Protein AF-A0A815QFK6-F1 (afdb_monomer)

Mean predicted aligned error: 14.83 Å

InterPro domains:
  IPR037693 Coiled-coil domain-containing protein 15 [PTHR14817] (36-121)
  IPR060026 Coiled-coil domain-containing protein 15, C-terminal domain [PF28517] (42-122)

Organism: NCBI:txid433720

Structure (mmCIF, N/CA/C/O backbone):
data_AF-A0A815QFK6-F1
#
_entry.id   AF-A0A815QFK6-F1
#
loop_
_atom_site.group_PDB
_atom_site.id
_atom_site.type_symbol
_atom_site.label_atom_id
_atom_site.label_alt_id
_atom_site.label_comp_id
_atom_site.label_asym_id
_atom_site.label_entity_id
_atom_site.label_seq_id
_atom_site.pdbx_PDB_ins_code
_atom_site.Cartn_x
_atom_site.Cartn_y
_atom_site.Cartn_z
_atom_site.occupancy
_atom_site.B_iso_or_equiv
_atom_site.auth_seq_id
_atom_site.auth_comp_id
_atom_site.auth_asym_id
_atom_site.auth_atom_id
_atom_site.pdbx_PDB_model_num
ATOM 1 N N . MET A 1 1 ? 37.338 -54.570 29.991 1.00 40.75 1 MET A N 1
ATOM 2 C CA . MET A 1 1 ? 37.320 -55.540 28.876 1.00 40.75 1 MET A CA 1
ATOM 3 C C . MET A 1 1 ? 37.434 -54.748 27.587 1.00 40.75 1 MET A C 1
ATOM 5 O O . MET A 1 1 ? 36.530 -53.985 27.278 1.00 40.75 1 MET A O 1
ATOM 9 N N . ILE A 1 2 ? 38.597 -54.839 26.944 1.00 36.47 2 ILE A N 1
ATOM 10 C CA . ILE A 1 2 ? 38.950 -54.215 25.662 1.00 36.47 2 ILE A CA 1
ATOM 11 C C . ILE A 1 2 ? 38.966 -55.341 24.620 1.00 36.47 2 ILE A C 1
ATOM 13 O O . ILE A 1 2 ? 39.507 -56.402 24.917 1.00 36.47 2 ILE A O 1
ATOM 17 N N . SER A 1 3 ? 38.408 -55.093 23.434 1.00 38.31 3 SER A N 1
ATOM 18 C CA . SER A 1 3 ? 38.756 -55.731 22.148 1.00 38.31 3 SER A CA 1
ATOM 19 C C . SER A 1 3 ? 38.194 -54.788 21.057 1.00 38.31 3 SER A C 1
ATOM 21 O O . SER A 1 3 ? 36.995 -54.524 21.110 1.00 38.31 3 SER A O 1
ATOM 23 N N . LEU A 1 4 ? 38.935 -54.054 20.199 1.00 38.38 4 LEU A N 1
ATOM 24 C CA . LEU A 1 4 ? 40.010 -54.424 19.238 1.00 38.38 4 LEU A CA 1
ATOM 25 C C . LEU A 1 4 ? 39.523 -55.624 18.399 1.00 38.38 4 LEU A C 1
ATOM 27 O O . LEU A 1 4 ? 39.198 -56.644 18.988 1.00 38.38 4 LEU A O 1
ATOM 31 N N . ASP A 1 5 ? 39.256 -55.587 17.090 1.00 42.56 5 ASP A N 1
ATOM 32 C CA . ASP A 1 5 ? 39.889 -54.958 15.920 1.00 42.56 5 ASP A CA 1
ATOM 33 C C . ASP A 1 5 ? 38.819 -54.893 14.787 1.00 42.56 5 ASP A C 1
ATOM 35 O O . ASP A 1 5 ? 37.882 -55.682 14.782 1.00 42.56 5 ASP A O 1
ATOM 39 N N . HIS A 1 6 ? 38.802 -53.987 13.807 1.00 40.22 6 HIS A N 1
ATOM 40 C CA . HIS A 1 6 ? 39.883 -53.725 12.871 1.00 40.22 6 HIS A CA 1
ATOM 41 C C . HIS A 1 6 ? 39.831 -52.297 12.319 1.00 40.22 6 HIS A C 1
ATOM 43 O O . HIS A 1 6 ? 38.905 -51.868 11.632 1.00 40.22 6 HIS A O 1
ATOM 49 N N . ILE A 1 7 ? 40.929 -51.607 12.589 1.00 40.38 7 ILE A N 1
ATOM 50 C CA . ILE A 1 7 ? 41.499 -50.522 11.806 1.00 40.38 7 ILE A CA 1
ATOM 51 C C . ILE A 1 7 ? 41.676 -51.016 10.361 1.00 40.38 7 ILE A C 1
ATOM 53 O O . ILE A 1 7 ? 42.385 -51.998 10.132 1.00 40.38 7 ILE A O 1
ATOM 57 N N . PHE A 1 8 ? 41.100 -50.308 9.387 1.00 38.34 8 PHE A N 1
ATOM 58 C CA . PHE A 1 8 ? 41.762 -50.163 8.094 1.00 38.34 8 PHE A CA 1
ATOM 59 C C . PHE A 1 8 ? 42.233 -48.722 7.955 1.00 38.34 8 PHE A C 1
ATOM 61 O O . PHE A 1 8 ? 41.475 -47.778 7.737 1.00 38.34 8 PHE A O 1
ATOM 68 N N . LEU A 1 9 ? 43.535 -48.606 8.170 1.00 36.34 9 LEU A N 1
ATOM 69 C CA . LEU A 1 9 ? 44.387 -47.490 7.838 1.00 36.34 9 LEU A CA 1
ATOM 70 C C . LEU A 1 9 ? 44.220 -47.190 6.341 1.00 36.34 9 LEU A C 1
ATOM 72 O O . LEU A 1 9 ? 44.581 -48.016 5.509 1.00 36.34 9 LEU A O 1
ATOM 76 N N . PHE A 1 10 ? 43.768 -45.992 5.987 1.00 40.47 10 PHE A N 1
ATOM 77 C CA . PHE A 1 10 ? 44.386 -45.299 4.861 1.00 40.47 10 PHE A CA 1
ATOM 78 C C . PHE A 1 10 ? 44.479 -43.816 5.184 1.00 40.47 10 PHE A C 1
ATOM 80 O O . PHE A 1 10 ? 43.517 -43.053 5.140 1.00 40.47 10 PHE A O 1
ATOM 87 N N . ALA A 1 11 ? 45.684 -43.450 5.600 1.00 38.31 11 ALA A N 1
ATOM 88 C CA . ALA A 1 11 ? 46.095 -42.090 5.829 1.00 38.31 11 ALA A CA 1
ATOM 89 C C . ALA A 1 11 ? 46.158 -41.314 4.501 1.00 38.31 11 ALA A C 1
ATOM 91 O O . ALA A 1 11 ? 46.563 -41.841 3.466 1.00 38.31 11 ALA A O 1
ATOM 92 N N . SER A 1 12 ? 45.855 -40.021 4.610 1.00 47.81 12 SER A N 1
ATOM 93 C CA . SER A 1 12 ? 46.479 -38.935 3.849 1.00 47.81 12 SER A CA 1
ATOM 94 C C . SER A 1 12 ? 46.161 -38.820 2.357 1.00 47.81 12 SER A C 1
ATOM 96 O O . SER A 1 12 ? 46.895 -39.330 1.513 1.00 47.81 12 SER A O 1
ATOM 98 N N . ARG A 1 13 ? 45.196 -37.947 2.030 1.00 46.75 13 ARG A N 1
ATOM 99 C CA . ARG A 1 13 ? 45.414 -36.841 1.075 1.00 46.75 13 ARG A CA 1
ATOM 100 C C . ARG A 1 13 ? 44.253 -35.840 1.072 1.00 46.75 13 ARG A C 1
ATOM 102 O O . ARG A 1 13 ? 43.145 -36.168 0.679 1.00 46.75 13 ARG A O 1
ATOM 109 N N . GLY A 1 14 ? 44.572 -34.598 1.436 1.00 38.41 14 GLY A N 1
ATOM 110 C CA . GLY A 1 14 ? 43.897 -33.406 0.925 1.00 38.41 14 GLY A CA 1
ATOM 111 C C . GLY A 1 14 ? 42.680 -32.924 1.707 1.00 38.41 14 GLY A C 1
ATOM 112 O O . GLY A 1 14 ? 41.545 -33.257 1.390 1.00 38.41 14 GLY A O 1
ATOM 113 N N . ILE A 1 15 ? 42.914 -32.014 2.652 1.00 48.34 15 ILE A N 1
ATOM 114 C CA . ILE A 1 15 ? 41.910 -31.016 3.021 1.00 48.34 15 ILE A CA 1
ATOM 115 C C . ILE A 1 15 ? 41.665 -30.156 1.774 1.00 48.34 15 ILE A C 1
ATOM 117 O O . ILE A 1 15 ? 42.551 -29.410 1.367 1.00 48.34 15 ILE A O 1
ATOM 121 N N . SER A 1 16 ? 40.472 -30.217 1.188 1.00 40.09 16 SER A N 1
ATOM 122 C CA . SER A 1 16 ? 39.879 -29.027 0.580 1.00 40.09 16 SER A CA 1
ATOM 123 C C . SER A 1 16 ? 38.360 -29.106 0.637 1.00 40.09 16 SER A C 1
ATOM 125 O O . SER A 1 16 ? 37.709 -29.928 0.000 1.00 40.09 16 SER A O 1
ATOM 127 N N . SER A 1 17 ? 37.832 -28.237 1.490 1.00 40.94 17 SER A N 1
ATOM 128 C CA . SER A 1 17 ? 36.444 -27.813 1.601 1.00 40.94 17 SER A CA 1
ATOM 129 C C . SER A 1 17 ? 35.750 -27.695 0.241 1.00 40.94 17 SER A C 1
ATOM 131 O O . SER A 1 17 ? 36.279 -27.042 -0.653 1.00 40.94 17 SER A O 1
ATOM 133 N N . THR A 1 18 ? 34.534 -28.237 0.104 1.00 36.00 18 THR A N 1
ATOM 134 C CA . THR A 1 18 ? 33.343 -27.452 -0.291 1.00 36.00 18 THR A CA 1
ATOM 135 C C . THR A 1 18 ? 32.068 -28.311 -0.377 1.00 36.00 18 THR A C 1
ATOM 137 O O . THR A 1 18 ? 31.846 -29.098 -1.283 1.00 36.00 18 THR A O 1
ATOM 140 N N . LYS A 1 19 ? 31.233 -28.132 0.652 1.00 44.59 19 LYS A N 1
ATOM 141 C CA . LYS A 1 19 ? 29.760 -28.043 0.679 1.00 44.59 19 LYS A CA 1
ATOM 142 C C . LYS A 1 19 ? 28.936 -28.674 -0.466 1.00 44.59 19 LYS A C 1
ATOM 144 O O . LYS A 1 19 ? 28.782 -28.109 -1.537 1.00 44.59 19 LYS A O 1
ATOM 149 N N . THR A 1 20 ? 28.271 -29.774 -0.110 1.00 36.75 20 THR A N 1
ATOM 150 C CA . THR A 1 20 ? 26.810 -30.007 -0.157 1.00 36.75 20 THR A CA 1
ATOM 151 C C . THR A 1 20 ? 25.927 -29.246 -1.167 1.00 36.75 20 THR A C 1
ATOM 153 O O . THR A 1 20 ? 25.650 -28.064 -0.995 1.00 36.75 20 THR A O 1
ATOM 156 N N . THR A 1 21 ? 25.324 -30.069 -2.034 1.00 39.34 21 THR A N 1
ATOM 157 C CA . THR A 1 21 ? 23.884 -30.215 -2.346 1.00 39.34 21 THR A CA 1
ATOM 158 C C . THR A 1 21 ? 23.148 -29.254 -3.303 1.00 39.34 21 THR A C 1
ATOM 160 O O . THR A 1 21 ? 23.060 -28.049 -3.114 1.00 39.34 21 THR A O 1
ATOM 163 N N . LYS A 1 22 ? 22.423 -29.945 -4.205 1.00 39.03 22 LYS A N 1
ATOM 164 C CA . LYS A 1 22 ? 21.201 -29.619 -4.970 1.00 39.03 22 LYS A CA 1
ATOM 165 C C . LYS A 1 22 ? 21.389 -29.032 -6.376 1.00 39.03 22 LYS A C 1
ATOM 167 O O . LYS A 1 22 ? 21.722 -27.872 -6.558 1.00 39.03 22 LYS A O 1
ATOM 172 N N . PHE A 1 23 ? 21.081 -29.894 -7.350 1.00 43.69 23 PHE A N 1
ATOM 173 C CA . PHE A 1 23 ? 20.793 -29.602 -8.751 1.00 43.69 23 PHE A CA 1
ATOM 174 C C . PHE A 1 23 ? 19.929 -28.339 -8.894 1.00 43.69 23 PHE A C 1
ATOM 176 O O . PHE A 1 23 ? 18.749 -28.345 -8.544 1.00 43.69 23 PHE A O 1
ATOM 183 N N . VAL A 1 24 ? 20.519 -27.281 -9.441 1.00 47.59 24 VAL A N 1
ATOM 184 C CA . VAL A 1 24 ? 19.806 -26.216 -10.144 1.00 47.59 24 VAL A CA 1
ATOM 185 C C . VAL A 1 24 ? 20.294 -26.315 -11.579 1.00 47.59 24 VAL A C 1
ATOM 187 O O . VAL A 1 24 ? 21.493 -26.202 -11.826 1.00 47.59 24 VAL A O 1
ATOM 190 N N . ASP A 1 25 ? 19.380 -26.597 -12.503 1.00 47.50 25 ASP A N 1
ATOM 191 C CA . ASP A 1 25 ? 19.650 -26.529 -13.935 1.00 47.50 25 ASP A CA 1
ATOM 192 C C . ASP A 1 25 ? 19.871 -25.054 -14.291 1.00 47.50 25 ASP A C 1
ATOM 194 O O . ASP A 1 25 ? 18.941 -24.273 -14.500 1.00 47.50 25 ASP A O 1
ATOM 198 N N . GLN A 1 26 ? 21.126 -24.630 -14.174 1.00 50.06 26 GLN A N 1
ATOM 199 C CA . GLN A 1 26 ? 21.565 -23.274 -14.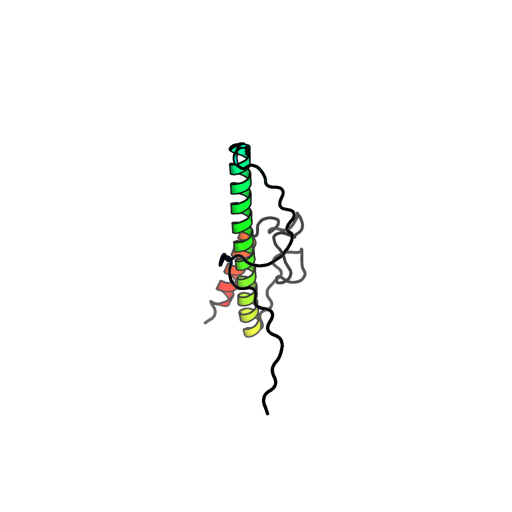426 1.00 50.06 26 GLN A CA 1
ATOM 200 C C . GLN A 1 26 ? 22.171 -23.276 -15.825 1.00 50.06 26 GLN A C 1
ATOM 202 O O . GLN A 1 26 ? 23.353 -23.569 -15.998 1.00 50.06 26 GLN A O 1
ATOM 207 N N . SER A 1 27 ? 21.369 -22.937 -16.834 1.00 50.50 27 SER A N 1
ATOM 208 C CA . SER A 1 27 ? 21.912 -22.514 -18.122 1.00 50.50 27 SER A CA 1
ATOM 209 C C . SER A 1 27 ? 22.884 -21.360 -17.852 1.00 50.50 27 SER A C 1
ATOM 211 O O . SER A 1 27 ? 22.466 -20.258 -17.478 1.00 50.50 27 SER A O 1
ATOM 213 N N . VAL A 1 28 ? 24.182 -21.632 -17.963 1.00 54.94 28 VAL A N 1
ATOM 214 C CA . VAL A 1 28 ? 25.248 -20.638 -17.854 1.00 54.94 28 VAL A CA 1
ATOM 215 C C . VAL A 1 28 ? 25.103 -19.714 -19.061 1.00 54.94 28 VAL A C 1
ATOM 217 O O . VAL A 1 28 ? 25.540 -20.036 -20.159 1.00 54.94 28 VAL A O 1
ATOM 220 N N . VAL A 1 29 ? 24.413 -18.589 -18.881 1.00 57.62 29 VAL A N 1
ATOM 221 C CA . VAL A 1 29 ? 24.399 -17.508 -19.870 1.00 57.62 29 VAL A CA 1
ATOM 222 C C . VAL A 1 29 ? 25.767 -16.841 -19.831 1.00 57.62 29 VAL A C 1
ATOM 224 O O . VAL A 1 29 ? 26.136 -16.239 -18.822 1.00 57.62 29 VAL A O 1
ATOM 227 N N . ASP A 1 30 ? 26.517 -16.987 -20.920 1.00 53.41 30 ASP A N 1
ATOM 228 C CA . ASP A 1 30 ? 27.798 -16.322 -21.135 1.00 53.41 30 ASP A CA 1
ATOM 229 C C . ASP A 1 30 ? 27.598 -14.801 -21.018 1.00 53.41 30 ASP A C 1
ATOM 231 O O . ASP A 1 30 ? 26.917 -14.164 -21.825 1.00 53.41 30 ASP A O 1
ATOM 235 N N . VAL A 1 31 ? 28.130 -14.209 -19.947 1.00 55.25 31 VAL A N 1
ATOM 236 C CA . VAL A 1 31 ? 27.921 -12.790 -19.600 1.00 55.25 31 VAL A CA 1
ATOM 237 C C . VAL A 1 31 ? 28.538 -11.860 -20.658 1.00 55.25 31 VAL A C 1
ATOM 239 O O . VAL A 1 31 ? 28.183 -10.683 -20.722 1.00 55.25 31 VAL A O 1
ATOM 242 N N . ASN A 1 32 ? 29.397 -12.389 -21.536 1.00 58.16 32 ASN A N 1
ATOM 243 C CA . ASN A 1 32 ? 30.091 -11.629 -22.573 1.00 58.16 32 ASN A CA 1
ATOM 244 C C . ASN A 1 32 ? 29.259 -11.373 -23.844 1.00 58.16 32 ASN A C 1
ATOM 246 O O . ASN A 1 32 ? 29.697 -10.596 -24.690 1.00 58.16 32 ASN A O 1
ATOM 250 N N . SER A 1 33 ? 28.069 -11.972 -23.993 1.00 60.88 33 SER A N 1
ATOM 251 C CA . SER A 1 33 ? 27.214 -11.796 -25.183 1.00 60.88 33 SER A CA 1
ATOM 252 C C . SER A 1 33 ? 25.922 -11.009 -24.926 1.00 60.88 33 SER A C 1
ATOM 254 O O . SER A 1 33 ? 25.078 -10.898 -25.816 1.00 60.88 33 SER A O 1
ATOM 256 N N . VAL A 1 34 ? 25.711 -10.487 -23.712 1.00 62.53 34 VAL A N 1
ATOM 257 C CA . VAL A 1 34 ? 24.480 -9.759 -23.376 1.00 62.53 34 VAL A CA 1
ATOM 258 C C . VAL A 1 34 ? 24.569 -8.333 -23.910 1.00 62.53 34 VAL A C 1
ATOM 260 O O . VAL A 1 34 ? 25.293 -7.500 -23.369 1.00 62.53 34 VAL A O 1
ATOM 263 N N . ASP A 1 35 ? 23.783 -8.045 -24.949 1.00 77.06 35 ASP A N 1
ATOM 264 C CA . ASP A 1 35 ? 23.613 -6.700 -25.498 1.00 77.06 35 ASP A CA 1
ATOM 265 C C . ASP A 1 35 ? 23.418 -5.664 -24.368 1.00 77.06 35 ASP A C 1
ATOM 267 O O . ASP A 1 35 ? 22.536 -5.839 -23.514 1.00 77.06 35 ASP A O 1
ATOM 271 N N . PRO A 1 36 ? 24.154 -4.538 -24.349 1.00 80.56 36 PRO A N 1
ATOM 272 C CA . PRO A 1 36 ? 24.072 -3.552 -23.265 1.00 80.56 36 PRO A CA 1
ATOM 273 C C . PRO A 1 36 ? 22.649 -2.995 -23.070 1.00 80.56 36 PRO A C 1
ATOM 275 O O . PRO A 1 36 ? 22.255 -2.626 -21.960 1.00 80.56 36 PRO A O 1
ATOM 278 N N . LYS A 1 37 ? 21.831 -3.002 -24.132 1.00 82.00 37 LYS A N 1
ATOM 279 C CA . LYS A 1 37 ? 20.403 -2.652 -24.083 1.00 82.00 37 LYS A CA 1
ATOM 280 C C . LYS A 1 37 ? 19.571 -3.672 -23.290 1.00 82.00 37 LYS A C 1
ATOM 282 O O . LYS A 1 37 ? 18.697 -3.265 -22.523 1.00 82.00 37 LYS A O 1
ATOM 287 N N . GLN A 1 38 ? 19.859 -4.968 -23.428 1.00 84.44 38 GLN A N 1
ATOM 288 C CA . GLN A 1 38 ? 19.186 -6.046 -22.693 1.00 84.44 38 GLN A CA 1
ATOM 289 C C . GLN A 1 38 ? 19.517 -5.974 -21.199 1.00 84.44 38 GLN A C 1
ATOM 291 O O . GLN A 1 38 ? 18.615 -6.005 -20.359 1.00 84.44 38 GLN A O 1
ATOM 296 N N . LEU A 1 39 ? 20.790 -5.753 -20.851 1.00 85.06 39 LEU A N 1
ATOM 297 C CA . LEU A 1 39 ? 21.206 -5.595 -19.455 1.00 85.06 39 LEU A CA 1
ATOM 298 C C . LEU A 1 39 ? 20.535 -4.382 -18.786 1.00 85.06 39 LEU A C 1
ATOM 300 O O . LEU A 1 39 ? 20.053 -4.474 -17.652 1.00 85.06 39 LEU A O 1
ATOM 304 N N . ALA A 1 40 ? 20.442 -3.253 -19.498 1.00 88.88 40 ALA A N 1
ATOM 305 C CA . ALA A 1 40 ? 19.735 -2.069 -19.015 1.00 88.88 40 ALA A CA 1
ATOM 306 C C . ALA A 1 40 ? 18.234 -2.332 -18.797 1.00 88.88 40 ALA A C 1
ATOM 308 O O . ALA A 1 40 ? 17.665 -1.855 -17.810 1.00 88.88 40 ALA A O 1
ATOM 309 N N . HIS A 1 41 ? 17.592 -3.106 -19.679 1.00 89.81 41 HIS A N 1
ATOM 310 C CA . HIS A 1 41 ? 16.188 -3.491 -19.534 1.00 89.81 41 HIS A CA 1
ATOM 311 C C . HIS A 1 41 ? 15.965 -4.385 -18.307 1.00 89.81 41 HIS A C 1
ATOM 313 O O . HIS A 1 41 ? 15.126 -4.065 -17.462 1.00 89.81 41 HIS A O 1
ATOM 319 N N . ILE A 1 42 ? 16.780 -5.432 -18.142 1.00 89.69 42 ILE A N 1
ATOM 320 C CA . ILE A 1 42 ? 16.725 -6.340 -16.983 1.00 89.69 42 ILE A CA 1
ATOM 321 C C . ILE A 1 42 ? 16.934 -5.560 -15.678 1.00 89.69 42 ILE A C 1
ATOM 323 O O . ILE A 1 42 ? 16.199 -5.752 -14.706 1.00 89.69 42 ILE A O 1
ATOM 327 N N . ARG A 1 43 ? 17.897 -4.630 -15.643 1.00 91.56 43 ARG A N 1
ATOM 328 C CA . ARG A 1 43 ? 18.141 -3.790 -14.460 1.00 91.56 43 ARG A CA 1
ATOM 329 C C . ARG A 1 43 ? 16.936 -2.909 -14.126 1.00 91.56 43 ARG A C 1
ATOM 331 O O . ARG A 1 43 ? 16.554 -2.831 -12.959 1.00 91.56 43 ARG A O 1
ATOM 338 N N . LYS A 1 44 ? 16.314 -2.278 -15.129 1.00 92.75 44 LYS A N 1
ATOM 339 C CA . LYS A 1 44 ? 15.094 -1.471 -14.941 1.00 92.75 44 LYS A CA 1
ATOM 340 C C . LYS A 1 44 ? 13.940 -2.312 -14.393 1.00 92.75 44 LYS A C 1
ATOM 342 O O . LYS A 1 44 ? 13.298 -1.887 -13.434 1.00 92.75 44 LYS A O 1
ATOM 347 N N . GLN A 1 45 ? 13.722 -3.508 -14.942 1.00 91.94 45 GLN A N 1
ATOM 348 C CA . GLN A 1 45 ? 12.698 -4.435 -14.454 1.00 91.94 45 GLN A CA 1
ATOM 349 C C . GLN A 1 45 ? 12.943 -4.836 -12.994 1.00 91.94 45 GLN A C 1
ATOM 351 O O . GLN A 1 45 ? 12.025 -4.759 -12.182 1.00 91.94 45 GLN A O 1
ATOM 356 N N . ARG A 1 46 ? 14.185 -5.182 -12.624 1.00 92.62 46 ARG A N 1
ATOM 357 C CA . ARG A 1 46 ? 14.530 -5.539 -11.235 1.00 92.62 46 ARG A CA 1
ATOM 358 C C . ARG A 1 46 ? 14.262 -4.402 -10.249 1.00 92.62 46 ARG A C 1
ATOM 360 O O . ARG A 1 46 ? 13.710 -4.652 -9.182 1.00 92.62 46 ARG A O 1
ATOM 367 N N . ILE A 1 47 ? 14.615 -3.165 -10.606 1.00 93.50 47 ILE A N 1
ATOM 368 C CA . ILE A 1 47 ? 14.352 -1.987 -9.763 1.00 93.50 47 ILE A CA 1
ATOM 369 C C . ILE A 1 47 ? 12.844 -1.765 -9.602 1.00 93.50 47 ILE A C 1
ATOM 371 O O . ILE A 1 47 ? 12.375 -1.502 -8.496 1.00 93.50 47 ILE A O 1
ATOM 375 N N . HIS A 1 48 ? 12.078 -1.872 -10.690 1.00 89.62 48 HIS A N 1
ATOM 376 C CA . HIS A 1 48 ? 10.625 -1.720 -10.640 1.00 89.62 48 HIS A CA 1
ATOM 377 C C . HIS A 1 48 ? 9.977 -2.790 -9.752 1.00 89.62 48 HIS A C 1
ATOM 379 O O . HIS A 1 48 ? 9.170 -2.474 -8.880 1.00 89.62 48 HIS A O 1
ATOM 385 N N . GLU A 1 49 ? 10.403 -4.040 -9.912 1.00 90.12 49 GLU A N 1
ATOM 386 C CA . GLU A 1 49 ? 9.934 -5.171 -9.118 1.00 90.12 49 GLU A CA 1
ATOM 387 C C . GLU A 1 49 ? 10.274 -5.017 -7.629 1.00 90.12 49 GLU A C 1
ATOM 389 O O . GLU A 1 49 ? 9.468 -5.338 -6.754 1.00 90.12 49 GLU A O 1
ATOM 394 N N . GLN A 1 50 ? 11.467 -4.506 -7.315 1.00 91.81 50 GLN A N 1
ATOM 395 C CA . GLN A 1 50 ? 11.853 -4.222 -5.938 1.00 91.81 50 GLN A CA 1
ATOM 396 C C . GLN A 1 50 ? 10.948 -3.151 -5.316 1.00 91.81 50 GLN A C 1
ATOM 398 O O . GLN A 1 50 ? 10.394 -3.381 -4.240 1.00 91.81 50 GLN A O 1
ATOM 403 N N . LYS A 1 51 ? 10.737 -2.028 -6.015 1.00 90.81 51 LYS A N 1
ATOM 404 C CA . LYS A 1 51 ? 9.841 -0.953 -5.556 1.00 90.81 51 LYS A CA 1
ATOM 405 C C . LYS A 1 51 ? 8.418 -1.458 -5.339 1.00 90.81 51 LYS A C 1
ATOM 407 O O . LYS A 1 51 ? 7.793 -1.123 -4.338 1.00 90.81 51 LYS A O 1
ATOM 412 N N . ARG A 1 52 ? 7.916 -2.305 -6.242 1.00 88.75 52 ARG A N 1
ATOM 413 C CA . ARG A 1 52 ? 6.592 -2.925 -6.111 1.00 88.75 52 ARG A CA 1
ATOM 414 C C . ARG A 1 52 ? 6.478 -3.739 -4.820 1.00 88.75 52 ARG A C 1
ATOM 416 O O . ARG A 1 52 ? 5.568 -3.508 -4.030 1.00 88.75 52 ARG A O 1
AT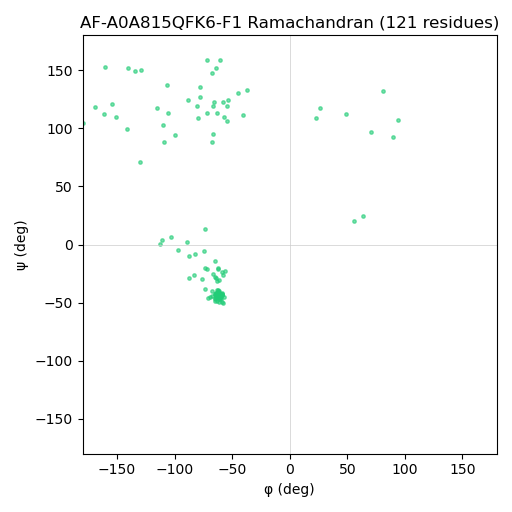OM 423 N N . ARG A 1 53 ? 7.458 -4.606 -4.552 1.00 90.75 53 ARG A N 1
ATOM 424 C CA . ARG A 1 53 ? 7.513 -5.412 -3.319 1.00 90.75 53 ARG A CA 1
ATOM 425 C C . ARG A 1 53 ? 7.654 -4.577 -2.048 1.00 90.75 53 ARG A C 1
ATOM 427 O O . ARG A 1 53 ? 7.217 -4.996 -0.978 1.00 90.75 53 ARG A O 1
ATOM 434 N N . GLU A 1 54 ? 8.325 -3.434 -2.117 1.00 93.31 54 GLU A N 1
ATOM 435 C CA . GLU A 1 54 ? 8.419 -2.494 -0.994 1.00 93.31 54 GLU A CA 1
ATOM 436 C C . GLU A 1 54 ? 7.065 -1.831 -0.715 1.00 93.31 54 GLU A C 1
ATOM 438 O O . GLU A 1 54 ? 6.625 -1.816 0.435 1.00 93.31 54 GLU A O 1
ATOM 443 N N . ILE A 1 55 ? 6.359 -1.382 -1.756 1.00 91.31 55 ILE A N 1
ATOM 444 C CA . ILE A 1 55 ? 5.022 -0.788 -1.624 1.00 91.31 55 ILE A CA 1
ATOM 445 C C . ILE A 1 55 ? 4.011 -1.812 -1.089 1.00 91.31 55 ILE A C 1
ATOM 447 O O . ILE A 1 55 ? 3.235 -1.488 -0.194 1.00 91.31 55 ILE A O 1
ATOM 451 N N . GLU A 1 56 ? 4.040 -3.059 -1.560 1.00 90.25 56 GLU A N 1
ATOM 452 C CA . GLU A 1 56 ? 3.177 -4.130 -1.036 1.00 90.25 56 GLU A CA 1
ATOM 453 C C . GLU A 1 56 ? 3.410 -4.382 0.460 1.00 90.25 56 GLU A C 1
ATOM 455 O O . GLU A 1 56 ? 2.455 -4.498 1.237 1.00 90.25 56 GLU A O 1
ATOM 460 N N . ARG A 1 57 ? 4.682 -4.426 0.887 1.00 92.69 57 ARG A N 1
ATOM 461 C CA . ARG A 1 57 ? 5.045 -4.548 2.308 1.00 92.69 57 ARG A CA 1
ATOM 462 C C . ARG A 1 57 ? 4.529 -3.359 3.117 1.00 92.69 57 ARG A C 1
ATOM 464 O O . ARG A 1 57 ? 3.985 -3.561 4.203 1.00 92.69 57 ARG A O 1
ATOM 471 N N . TYR A 1 58 ? 4.644 -2.150 2.575 1.00 93.44 58 TYR A N 1
ATOM 472 C CA . TYR A 1 58 ? 4.148 -0.933 3.212 1.00 93.44 58 TYR A CA 1
ATOM 473 C C . TYR A 1 58 ? 2.617 -0.920 3.355 1.00 93.44 58 TYR A C 1
ATOM 475 O O . TYR A 1 58 ? 2.106 -0.687 4.449 1.00 93.44 58 TYR A O 1
ATOM 483 N N . ILE A 1 59 ? 1.874 -1.259 2.296 1.00 91.50 59 ILE A N 1
ATOM 484 C CA . ILE A 1 59 ? 0.405 -1.366 2.327 1.00 91.50 59 ILE A CA 1
ATOM 485 C C . ILE A 1 59 ? -0.043 -2.396 3.363 1.00 91.50 59 ILE A C 1
ATOM 487 O O . ILE A 1 59 ? -0.987 -2.150 4.113 1.00 91.50 59 ILE A O 1
ATOM 491 N N . ARG A 1 60 ? 0.635 -3.548 3.431 1.00 92.00 60 ARG A N 1
ATOM 492 C CA . ARG A 1 60 ? 0.320 -4.584 4.420 1.00 92.00 60 ARG A CA 1
ATOM 493 C C . ARG A 1 60 ? 0.500 -4.068 5.846 1.00 92.00 60 ARG A C 1
ATOM 495 O O . ARG A 1 60 ? -0.390 -4.271 6.664 1.00 92.00 60 ARG A O 1
ATOM 502 N N . ALA A 1 61 ? 1.603 -3.371 6.121 1.00 93.81 61 ALA A N 1
ATOM 503 C CA . ALA A 1 61 ? 1.834 -2.753 7.424 1.00 93.81 61 ALA A CA 1
ATOM 504 C C . ALA A 1 61 ? 0.739 -1.727 7.763 1.00 93.81 61 ALA A C 1
ATOM 506 O O . ALA A 1 61 ? 0.145 -1.811 8.836 1.00 93.81 61 ALA A O 1
ATOM 507 N N . LEU A 1 62 ? 0.398 -0.835 6.822 1.00 92.06 62 LEU A N 1
ATOM 508 C CA . LEU A 1 62 ? -0.682 0.143 6.996 1.00 92.06 62 LEU A CA 1
ATOM 509 C C . LEU A 1 62 ? -2.023 -0.523 7.311 1.00 92.06 62 LEU A C 1
ATOM 511 O O . LEU A 1 62 ? -2.709 -0.092 8.235 1.00 92.06 62 LEU A O 1
ATOM 515 N N . LYS A 1 63 ? -2.391 -1.585 6.585 1.00 90.81 63 LYS A N 1
ATOM 516 C CA . LYS A 1 63 ? -3.625 -2.340 6.845 1.00 90.81 63 LYS A CA 1
ATOM 517 C C . LYS A 1 63 ? -3.634 -2.938 8.250 1.00 90.81 63 LYS A C 1
ATOM 519 O O . LYS A 1 63 ? -4.639 -2.809 8.941 1.00 90.81 63 LYS A O 1
ATOM 524 N N . THR A 1 64 ? -2.540 -3.558 8.691 1.00 91.88 64 THR A N 1
ATOM 525 C CA . THR A 1 64 ? -2.451 -4.127 10.045 1.00 91.88 64 THR A CA 1
ATOM 526 C C . THR A 1 64 ? -2.614 -3.043 11.107 1.00 91.88 64 THR A C 1
ATOM 528 O O . THR A 1 64 ? -3.467 -3.169 11.984 1.00 91.88 64 THR A O 1
ATOM 531 N N . THR A 1 65 ? -1.875 -1.935 10.988 1.00 92.00 65 THR A N 1
ATOM 532 C CA . THR 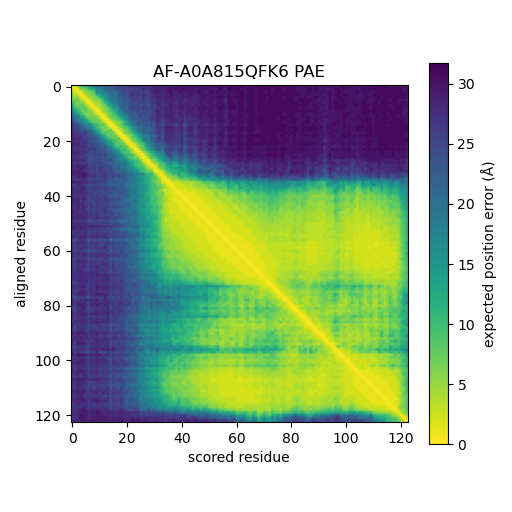A 1 65 ? -1.966 -0.826 11.946 1.00 92.00 65 THR A CA 1
ATOM 533 C C . THR A 1 65 ? -3.357 -0.194 11.954 1.00 92.00 65 THR A C 1
ATOM 535 O O . THR A 1 65 ? -3.909 0.062 13.024 1.00 92.00 65 THR A O 1
ATOM 538 N N . LEU A 1 66 ? -3.953 0.036 10.781 1.00 90.44 66 LEU A N 1
ATOM 539 C CA . LEU A 1 66 ? -5.302 0.586 10.674 1.00 90.44 66 LEU A CA 1
ATOM 540 C C . LEU A 1 66 ? -6.324 -0.357 11.314 1.00 90.44 66 LEU A C 1
ATOM 542 O O . LEU A 1 66 ? -7.149 0.096 12.100 1.00 90.44 66 LEU A O 1
ATOM 546 N N . ARG A 1 67 ? -6.227 -1.667 11.056 1.00 89.06 67 ARG A N 1
ATOM 547 C CA . ARG A 1 67 ? -7.106 -2.677 11.658 1.00 89.06 67 ARG A CA 1
ATOM 548 C C . ARG A 1 67 ? -7.034 -2.640 13.178 1.00 89.06 67 ARG A C 1
ATOM 550 O O . ARG A 1 67 ? -8.067 -2.536 13.824 1.00 89.06 67 ARG A O 1
ATOM 557 N N . GLU A 1 68 ? -5.837 -2.668 13.752 1.00 89.81 68 GLU A N 1
ATOM 558 C CA . GLU A 1 68 ? -5.660 -2.622 15.208 1.00 89.81 68 GLU A CA 1
ATOM 559 C C . GLU A 1 68 ? -6.274 -1.364 15.830 1.00 89.81 68 GLU A C 1
ATOM 561 O O . GLU A 1 68 ? -6.918 -1.430 16.879 1.00 89.81 68 GLU A O 1
ATOM 566 N N . ARG A 1 69 ? -6.090 -0.206 15.188 1.00 88.19 69 ARG A N 1
ATOM 567 C CA . ARG A 1 69 ? -6.610 1.077 15.679 1.00 88.19 69 ARG A CA 1
ATOM 568 C C . ARG A 1 69 ? -8.127 1.158 15.556 1.00 88.19 69 ARG A C 1
ATOM 570 O O . ARG A 1 69 ? -8.788 1.550 16.515 1.00 88.19 69 ARG A O 1
ATOM 577 N N . CYS A 1 70 ? -8.671 0.763 14.412 1.00 86.25 70 CYS A N 1
ATOM 578 C CA . CYS A 1 70 ? -10.107 0.757 14.169 1.00 86.25 70 CYS A CA 1
ATOM 579 C C . CYS A 1 70 ? -10.823 -0.241 15.083 1.00 86.25 70 CYS A C 1
ATOM 581 O O . CYS A 1 70 ? -11.821 0.133 15.694 1.00 86.25 70 CYS A O 1
ATOM 583 N N . SER A 1 71 ? -10.269 -1.443 15.284 1.00 86.25 71 SER A N 1
ATOM 584 C CA . SER A 1 71 ? -10.819 -2.433 16.218 1.00 86.25 71 SER A CA 1
ATOM 585 C C . SER A 1 71 ? -10.844 -1.925 17.659 1.00 86.25 71 SER A C 1
ATOM 587 O O . SER A 1 71 ? -11.858 -2.078 18.332 1.00 86.25 71 SER A O 1
ATOM 589 N N . LYS A 1 72 ? -9.777 -1.261 18.133 1.00 86.44 72 LYS A N 1
ATOM 590 C CA . LYS A 1 72 ? -9.744 -0.665 19.486 1.00 86.44 72 LYS A CA 1
ATOM 591 C C . LYS A 1 72 ? -10.812 0.409 19.698 1.00 86.44 72 LYS A C 1
ATOM 593 O O . LYS A 1 72 ? -11.260 0.602 20.820 1.00 86.44 72 LYS A O 1
ATOM 598 N N . ARG A 1 73 ? -11.194 1.118 18.634 1.00 83.94 73 ARG A N 1
ATOM 599 C CA . ARG A 1 73 ? -12.189 2.200 18.672 1.00 83.94 73 ARG A CA 1
ATOM 600 C C . ARG A 1 73 ? -13.596 1.752 18.260 1.00 83.94 73 ARG A C 1
ATOM 602 O O . ARG A 1 73 ? -14.506 2.570 18.297 1.00 83.94 73 ARG A O 1
ATOM 609 N N . GLY A 1 74 ? -13.769 0.501 17.827 1.00 82.00 74 GLY A N 1
ATOM 610 C CA . GLY A 1 74 ? -15.029 0.008 17.264 1.00 82.00 74 GLY A CA 1
ATOM 611 C C . GLY A 1 74 ? -15.449 0.706 15.962 1.00 82.00 74 GLY A C 1
ATOM 612 O O . GLY A 1 74 ? -16.635 0.760 15.655 1.00 82.00 74 GLY A O 1
ATOM 613 N N . ILE A 1 75 ? -14.503 1.274 15.204 1.00 83.31 75 ILE A N 1
ATOM 614 C CA . ILE A 1 75 ? -14.799 2.001 13.961 1.00 83.31 75 ILE A CA 1
ATOM 615 C C . ILE A 1 75 ? -14.798 1.024 12.788 1.00 83.31 75 ILE A C 1
ATOM 617 O O . ILE A 1 75 ? -13.790 0.373 12.512 1.00 83.31 75 ILE A O 1
ATOM 621 N N . ASN A 1 76 ? -15.904 0.985 12.048 1.00 79.94 76 ASN A N 1
ATOM 622 C CA . ASN A 1 76 ? -15.967 0.284 10.772 1.00 79.94 76 ASN A CA 1
ATOM 623 C C . ASN A 1 76 ? -15.362 1.156 9.670 1.00 79.94 76 ASN A C 1
ATOM 625 O O . ASN A 1 76 ? -15.830 2.262 9.403 1.00 79.94 76 ASN A O 1
ATOM 629 N N . VAL A 1 77 ? -14.301 0.656 9.037 1.00 79.12 77 VAL A N 1
ATOM 630 C CA . VAL A 1 77 ? -13.625 1.355 7.940 1.00 79.12 77 VAL A CA 1
ATOM 631 C C . VAL A 1 77 ? -14.445 1.185 6.660 1.00 79.12 77 VAL A C 1
ATOM 633 O O . VAL A 1 77 ? -14.745 0.043 6.298 1.00 79.12 77 VAL A O 1
ATOM 636 N N . PRO A 1 78 ? -14.797 2.276 5.956 1.00 78.94 78 PRO A N 1
ATOM 637 C CA . PRO A 1 78 ? -15.531 2.176 4.702 1.00 78.94 78 PRO A CA 1
ATOM 638 C C . PRO A 1 78 ? -14.709 1.452 3.627 1.00 78.94 78 PRO A C 1
ATOM 640 O O . PRO A 1 78 ? -13.475 1.487 3.612 1.00 78.94 78 PRO A O 1
ATOM 643 N N . THR A 1 79 ? -15.402 0.807 2.691 1.00 80.88 79 THR A N 1
ATOM 644 C CA . THR A 1 79 ? -14.772 0.197 1.516 1.00 80.88 79 THR A CA 1
ATOM 645 C C . THR A 1 79 ? -14.177 1.283 0.626 1.00 80.88 79 THR A C 1
ATOM 647 O O . THR A 1 79 ? -14.896 2.164 0.163 1.00 80.88 79 THR A O 1
ATOM 650 N N . LEU A 1 80 ? -12.874 1.211 0.347 1.00 79.12 80 LEU A N 1
ATOM 651 C CA . LEU A 1 80 ? -12.218 2.147 -0.571 1.00 79.12 80 LEU A CA 1
ATOM 652 C C . LEU A 1 80 ? -12.509 1.839 -2.045 1.00 79.12 80 LEU A C 1
ATOM 654 O O . LEU A 1 80 ? -12.510 2.742 -2.874 1.00 79.12 80 LEU A O 1
ATOM 658 N N . CYS A 1 81 ? -12.745 0.572 -2.382 1.00 79.56 81 CYS A N 1
ATOM 659 C CA . CYS A 1 81 ? -13.010 0.139 -3.748 1.00 79.56 81 CYS A CA 1
ATOM 660 C C . CYS A 1 81 ? -14.201 -0.811 -3.804 1.00 79.56 81 CYS A C 1
ATOM 662 O O . CYS A 1 81 ? -14.379 -1.633 -2.910 1.00 79.56 81 CYS A O 1
ATOM 664 N N . SER A 1 82 ? -14.933 -0.784 -4.914 1.00 76.44 82 SER A N 1
ATOM 665 C CA . SER A 1 82 ? -16.030 -1.721 -5.184 1.00 76.44 82 SER A CA 1
ATOM 666 C C . SER A 1 82 ? -15.556 -3.130 -5.564 1.00 76.44 82 SER A C 1
ATOM 668 O O . SER A 1 82 ? -16.383 -4.018 -5.723 1.00 76.44 82 SER A O 1
ATOM 670 N N . CYS A 1 83 ? -14.243 -3.355 -5.723 1.00 79.88 83 CYS A N 1
ATOM 671 C CA . CYS A 1 83 ? -13.700 -4.680 -6.049 1.00 79.88 83 CYS A CA 1
ATOM 672 C C . CYS A 1 83 ? -13.955 -5.708 -4.932 1.00 79.88 83 CYS A C 1
ATOM 674 O O . CYS A 1 83 ? -14.001 -6.900 -5.209 1.00 79.88 83 CYS A O 1
ATOM 676 N N . HIS A 1 84 ? -14.055 -5.259 -3.676 1.00 79.50 84 HIS A N 1
ATOM 677 C CA . HIS A 1 84 ? -14.137 -6.125 -2.501 1.00 79.50 84 HIS A CA 1
ATOM 678 C C . HIS A 1 84 ? -15.132 -5.558 -1.488 1.00 79.50 84 HIS A C 1
ATOM 680 O O . HIS A 1 84 ? -15.312 -4.345 -1.390 1.00 79.50 84 HIS A O 1
ATOM 686 N N . SER A 1 85 ? -15.745 -6.441 -0.701 1.00 75.38 85 SER A N 1
ATOM 687 C CA . SER A 1 85 ? -16.667 -6.074 0.381 1.00 75.38 85 SER A CA 1
ATOM 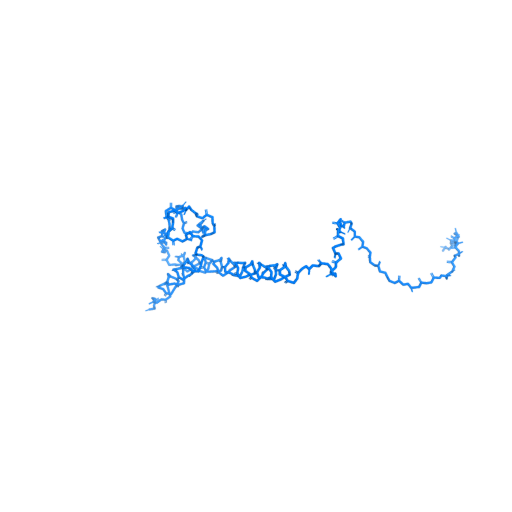688 C C . SER A 1 85 ? -15.961 -5.448 1.584 1.00 75.38 85 SER A C 1
ATOM 690 O O . SER A 1 85 ? -16.593 -4.742 2.365 1.00 75.38 85 SER A O 1
ATOM 692 N N . THR A 1 86 ? -14.655 -5.682 1.742 1.00 80.69 86 THR A N 1
ATOM 693 C CA . THR A 1 86 ? -13.845 -5.065 2.791 1.00 80.69 86 THR A CA 1
ATOM 694 C C . THR A 1 86 ? -12.578 -4.438 2.215 1.00 80.69 86 THR A C 1
ATOM 696 O O . THR A 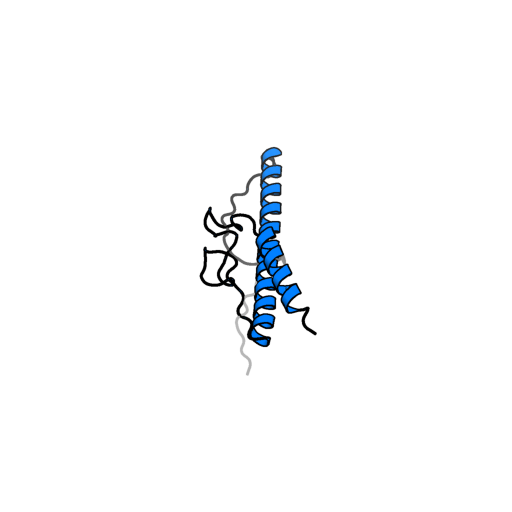1 86 ? -12.002 -4.903 1.231 1.00 80.69 86 THR A O 1
ATOM 699 N N . ILE A 1 87 ? -12.097 -3.378 2.868 1.00 82.88 87 ILE A N 1
ATOM 700 C CA . ILE A 1 87 ? -10.811 -2.737 2.546 1.00 82.88 87 ILE A CA 1
ATOM 701 C C . ILE A 1 87 ? -9.610 -3.681 2.753 1.00 82.88 87 ILE A C 1
ATOM 703 O O . ILE A 1 87 ? -8.527 -3.474 2.199 1.00 82.88 87 ILE A O 1
ATOM 707 N N . TRP A 1 88 ? -9.785 -4.721 3.568 1.00 83.12 88 TRP A N 1
ATOM 708 C CA . TRP A 1 88 ? -8.710 -5.617 3.968 1.00 83.12 88 TRP A CA 1
ATOM 709 C C . TRP A 1 88 ? -8.290 -6.547 2.839 1.00 83.12 88 TRP A C 1
ATOM 711 O O . TRP A 1 88 ? -7.089 -6.743 2.639 1.00 83.12 88 TRP A O 1
ATOM 721 N N . ASP A 1 89 ? -9.263 -7.016 2.065 1.00 79.75 89 ASP A N 1
ATOM 722 C CA . ASP A 1 89 ? -9.064 -7.998 0.997 1.00 79.75 89 ASP A CA 1
ATOM 723 C C . ASP A 1 89 ? -8.704 -7.337 -0.342 1.00 79.75 89 ASP A C 1
ATOM 725 O O . ASP A 1 89 ? -8.260 -7.999 -1.272 1.00 79.75 89 ASP A O 1
ATOM 729 N N . ALA A 1 90 ? -8.818 -6.008 -0.428 1.00 82.00 90 ALA A N 1
ATOM 730 C CA . ALA A 1 90 ? -8.502 -5.260 -1.636 1.00 82.00 90 ALA A CA 1
ATOM 731 C C . ALA A 1 90 ? -7.007 -5.291 -1.991 1.00 82.00 90 ALA A C 1
ATOM 733 O O . ALA A 1 90 ? -6.178 -4.773 -1.238 1.00 82.00 90 ALA A O 1
ATOM 734 N N . ASP A 1 91 ? -6.671 -5.828 -3.165 1.00 80.44 91 ASP A N 1
ATOM 735 C CA . ASP A 1 91 ? -5.327 -5.761 -3.745 1.00 80.44 91 ASP A CA 1
ATOM 736 C C . ASP A 1 91 ? -5.275 -4.744 -4.911 1.00 80.44 91 ASP A C 1
ATOM 738 O O . ASP A 1 91 ? -5.880 -4.982 -5.962 1.00 80.44 91 ASP A O 1
ATOM 742 N N . PRO A 1 92 ? -4.548 -3.615 -4.777 1.00 80.12 92 PRO A N 1
ATOM 743 C CA . PRO A 1 92 ? -4.403 -2.608 -5.838 1.00 80.12 92 PRO A CA 1
ATOM 744 C C . PRO A 1 92 ? -3.723 -3.132 -7.110 1.00 80.12 92 PRO A C 1
ATOM 746 O O . PRO A 1 92 ? -3.859 -2.532 -8.180 1.00 80.12 92 PRO A O 1
ATOM 749 N N . MET A 1 93 ? -2.986 -4.242 -7.006 1.00 77.75 93 MET A N 1
ATOM 750 C CA . MET A 1 93 ? -2.327 -4.885 -8.142 1.00 77.75 93 MET A CA 1
ATOM 751 C C . MET A 1 93 ? -3.275 -5.806 -8.917 1.00 77.75 93 MET A C 1
ATOM 753 O O . MET A 1 93 ? -3.079 -5.995 -10.118 1.00 77.75 93 MET A O 1
ATOM 757 N N . ALA A 1 94 ? -4.306 -6.338 -8.252 1.00 80.69 94 ALA A N 1
ATOM 758 C CA . ALA A 1 94 ? -5.257 -7.297 -8.817 1.00 80.69 94 ALA A CA 1
ATOM 759 C C . ALA A 1 94 ? -6.689 -6.748 -8.973 1.00 80.69 94 ALA A C 1
ATOM 761 O O . ALA A 1 94 ? -7.569 -7.469 -9.440 1.00 80.69 94 ALA A O 1
ATOM 762 N N . CYS A 1 95 ? -6.948 -5.490 -8.599 1.00 82.12 95 CYS A N 1
ATOM 763 C CA . CYS A 1 95 ? -8.264 -4.874 -8.786 1.00 82.12 95 CYS A CA 1
ATOM 764 C C . CYS A 1 95 ? -8.668 -4.820 -10.269 1.00 82.12 95 CYS A C 1
ATOM 766 O O . CYS A 1 95 ? -7.837 -4.854 -11.178 1.00 82.12 95 CYS A O 1
ATOM 768 N N . SER A 1 96 ? -9.968 -4.695 -10.514 1.00 81.56 96 SER A N 1
ATOM 769 C CA . SER A 1 96 ? -10.551 -4.578 -11.852 1.00 81.56 96 SER A CA 1
ATOM 770 C C . SER A 1 96 ? -10.264 -3.216 -12.503 1.00 81.56 96 SER A C 1
ATOM 772 O O . SER A 1 96 ? -9.994 -2.230 -11.818 1.00 81.56 96 SER A O 1
ATOM 774 N N . GLN A 1 97 ? -10.345 -3.150 -13.841 1.00 76.19 97 GLN A N 1
ATOM 775 C CA . GLN A 1 97 ? -9.965 -1.966 -14.638 1.00 76.19 97 GLN A CA 1
ATOM 776 C C . GLN A 1 97 ? -10.733 -0.679 -14.285 1.00 76.19 97 GLN A C 1
ATOM 778 O O . GLN A 1 97 ? -10.210 0.409 -14.494 1.00 76.19 97 GLN A O 1
ATOM 783 N N . ASN A 1 98 ? -11.932 -0.792 -13.706 1.00 82.12 98 ASN A N 1
ATOM 784 C CA . ASN A 1 98 ? -12.753 0.356 -13.300 1.00 82.12 98 ASN A CA 1
ATOM 785 C C . ASN A 1 98 ? -12.459 0.840 -11.870 1.00 82.12 98 ASN A C 1
ATOM 787 O O . ASN A 1 98 ? -13.122 1.749 -11.374 1.00 82.12 98 ASN A O 1
ATOM 791 N N . CYS A 1 99 ? -11.501 0.226 -11.174 1.00 85.56 99 CYS A N 1
ATOM 792 C CA . CYS A 1 99 ? -11.130 0.653 -9.836 1.00 85.56 99 CYS A CA 1
ATOM 793 C C . CYS A 1 99 ? -10.249 1.903 -9.884 1.00 85.56 99 CYS A C 1
ATOM 795 O O . CYS A 1 99 ? -9.249 1.941 -10.599 1.00 85.56 99 CYS A O 1
ATOM 797 N N . SER A 1 100 ? -10.541 2.873 -9.017 1.00 82.88 100 SER A N 1
ATOM 798 C CA . SER A 1 100 ? -9.707 4.063 -8.792 1.00 82.88 100 SER A CA 1
ATOM 799 C C . SER A 1 100 ? -8.261 3.737 -8.388 1.00 82.88 100 SER A C 1
ATOM 801 O O . SER A 1 100 ? -7.362 4.549 -8.593 1.00 82.88 100 SER A O 1
ATOM 803 N N . PHE A 1 101 ? -8.024 2.542 -7.843 1.00 86.88 101 PHE A N 1
ATOM 804 C CA . PHE A 1 101 ? -6.706 2.063 -7.422 1.00 86.88 101 PHE A CA 1
ATOM 805 C C . PHE A 1 101 ? -6.072 1.060 -8.395 1.00 86.88 101 PHE A C 1
ATOM 807 O O . PHE A 1 101 ? -5.019 0.501 -8.084 1.00 86.88 101 PHE A O 1
ATOM 814 N N . TYR A 1 102 ? -6.681 0.816 -9.562 1.00 85.56 102 TYR A N 1
ATOM 815 C CA . TYR A 1 102 ? -6.142 -0.112 -10.555 1.00 85.56 102 TYR A CA 1
ATOM 816 C C . TYR A 1 102 ? -4.735 0.303 -10.995 1.00 85.56 102 TYR A C 1
ATOM 818 O O . TYR A 1 102 ? -4.529 1.419 -11.473 1.00 85.56 102 TYR A O 1
ATOM 826 N N . ARG A 1 103 ? -3.756 -0.600 -10.828 1.00 84.06 103 ARG A N 1
ATOM 827 C CA . ARG A 1 103 ? -2.333 -0.355 -11.146 1.00 84.06 103 ARG A CA 1
ATOM 828 C C . ARG A 1 103 ? -1.740 0.875 -10.442 1.00 84.06 103 ARG A C 1
ATOM 830 O O . ARG A 1 103 ? -0.696 1.373 -10.858 1.00 84.06 103 ARG A O 1
ATOM 837 N N . ASN A 1 104 ? -2.362 1.340 -9.359 1.00 88.19 104 ASN A N 1
ATOM 838 C CA . ASN A 1 104 ? -1.896 2.487 -8.587 1.00 88.19 104 ASN A CA 1
ATOM 839 C C . ASN A 1 104 ? -1.834 2.153 -7.086 1.00 88.19 104 ASN A C 1
ATOM 841 O O . ASN A 1 104 ? -2.632 2.655 -6.287 1.00 88.19 104 ASN A O 1
ATOM 845 N N . PRO A 1 105 ? -0.871 1.308 -6.672 1.00 87.81 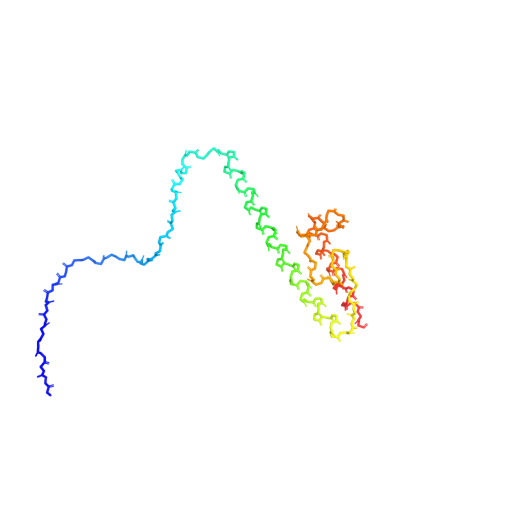105 PRO A N 1
ATOM 846 C CA . PRO A 1 105 ? -0.718 0.932 -5.270 1.00 87.81 105 PRO A CA 1
ATOM 847 C C . PRO A 1 105 ? -0.290 2.120 -4.393 1.00 87.81 105 PRO A C 1
ATOM 849 O O . PRO A 1 105 ? -0.604 2.153 -3.206 1.00 87.81 105 PRO A O 1
ATOM 852 N N . THR A 1 106 ? 0.368 3.131 -4.968 1.00 89.88 106 THR A N 1
ATOM 853 C CA . THR A 1 106 ? 0.744 4.363 -4.262 1.00 89.88 106 THR A CA 1
ATOM 854 C C . THR A 1 106 ? -0.469 5.170 -3.815 1.00 89.88 106 THR A C 1
ATOM 856 O O . THR A 1 106 ? -0.530 5.551 -2.651 1.00 89.88 106 THR A O 1
ATOM 859 N N . ALA A 1 107 ? -1.467 5.368 -4.685 1.00 90.25 107 ALA A N 1
ATOM 860 C CA . ALA A 1 107 ? -2.694 6.073 -4.314 1.00 90.25 107 ALA A CA 1
ATOM 861 C C . ALA A 1 107 ? -3.447 5.338 -3.199 1.00 90.25 107 ALA A C 1
ATOM 863 O O . ALA A 1 107 ? -3.912 5.963 -2.249 1.00 90.25 107 ALA A O 1
ATOM 864 N N . PHE A 1 108 ? -3.495 4.005 -3.269 1.00 90.81 108 PHE A N 1
ATOM 865 C CA . PHE A 1 108 ? -4.114 3.194 -2.223 1.00 90.81 108 PHE A CA 1
ATOM 866 C C . PHE A 1 108 ? -3.390 3.338 -0.878 1.00 90.81 108 PHE A C 1
ATOM 868 O O . PHE A 1 108 ? -4.031 3.520 0.158 1.00 90.81 108 PHE A O 1
ATOM 875 N N . ALA A 1 109 ? -2.054 3.317 -0.887 1.00 91.31 109 ALA A N 1
ATOM 876 C CA . ALA A 1 109 ? -1.249 3.540 0.310 1.00 91.31 109 ALA A CA 1
ATOM 877 C C . ALA A 1 109 ? -1.474 4.942 0.905 1.00 91.31 109 ALA A C 1
ATOM 879 O O . ALA A 1 109 ? -1.628 5.070 2.119 1.00 91.31 109 ALA A O 1
ATOM 880 N N . THR A 1 110 ? -1.559 5.980 0.067 1.00 92.00 110 THR A N 1
ATOM 881 C CA . THR A 1 110 ? -1.873 7.347 0.508 1.00 92.00 110 THR A CA 1
ATOM 882 C C . THR A 1 110 ? -3.253 7.425 1.159 1.00 92.00 110 THR A C 1
ATOM 884 O O . THR A 1 110 ? -3.365 7.956 2.261 1.00 92.00 110 THR A O 1
ATOM 887 N N . SER A 1 111 ? -4.290 6.842 0.545 1.00 91.19 111 SER A N 1
ATOM 888 C CA . SER A 1 111 ? -5.637 6.808 1.131 1.00 91.19 111 SER A CA 1
ATOM 889 C C . SER A 1 111 ? -5.666 6.077 2.477 1.00 91.19 111 SER A C 1
ATOM 891 O O . SE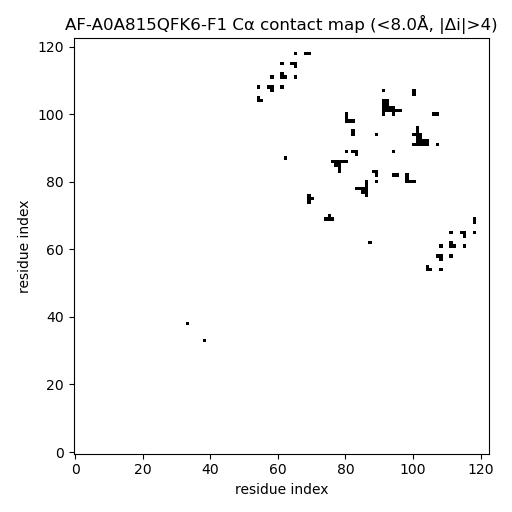R A 1 111 ? -6.276 6.569 3.427 1.00 91.19 111 SER A O 1
ATOM 893 N N . LEU A 1 112 ? -4.966 4.941 2.595 1.00 90.12 112 LEU A N 1
ATOM 894 C CA . LEU A 1 112 ? -4.827 4.218 3.864 1.00 90.12 112 LEU A CA 1
ATOM 895 C C . LEU A 1 112 ? -4.121 5.053 4.933 1.00 90.12 112 LEU A C 1
ATOM 897 O O . LEU A 1 112 ? -4.543 5.052 6.088 1.00 90.12 112 LEU A O 1
ATOM 901 N N . HIS A 1 113 ? -3.060 5.768 4.562 1.00 91.50 113 HIS A N 1
ATOM 902 C CA . HIS A 1 113 ? -2.343 6.637 5.485 1.00 91.50 113 HIS A CA 1
ATOM 903 C C . HIS A 1 113 ? -3.229 7.790 5.973 1.00 91.50 113 HIS A C 1
ATOM 905 O O . HIS A 1 113 ? -3.290 8.037 7.173 1.00 91.50 113 HIS A O 1
ATOM 911 N N . SER A 1 114 ? -3.976 8.451 5.082 1.00 90.38 114 SER A N 1
ATOM 912 C CA . SER A 1 114 ? -4.927 9.506 5.463 1.00 90.38 114 SER A CA 1
ATOM 913 C C . SER A 1 114 ? -5.998 9.003 6.436 1.00 90.38 114 SER A C 1
ATOM 915 O O . SER A 1 114 ? -6.266 9.666 7.439 1.00 90.38 114 SER A O 1
ATOM 917 N N . LEU A 1 115 ? -6.558 7.811 6.192 1.00 87.75 115 LEU A N 1
ATOM 918 C CA . LEU A 1 115 ? -7.493 7.159 7.119 1.00 87.75 115 LEU A CA 1
ATOM 919 C C . LEU A 1 115 ? -6.837 6.831 8.467 1.00 87.75 115 LEU A C 1
ATOM 921 O O . LEU A 1 115 ? -7.455 6.971 9.522 1.00 87.75 115 LEU A O 1
ATOM 925 N N . LEU A 1 116 ? -5.577 6.397 8.453 1.00 89.00 116 LEU A N 1
ATOM 926 C CA . LEU A 1 116 ? -4.837 6.119 9.678 1.00 89.00 116 LEU A CA 1
ATOM 927 C C . LEU A 1 116 ? -4.609 7.400 10.491 1.00 89.00 116 LEU A C 1
ATOM 929 O O . LEU A 1 116 ? -4.809 7.387 11.705 1.00 89.00 116 LEU A O 1
ATOM 933 N N . THR A 1 117 ? -4.245 8.505 9.839 1.00 87.88 117 THR A N 1
ATOM 934 C CA . THR A 1 117 ? -4.067 9.811 10.489 1.00 87.88 117 THR A CA 1
ATOM 935 C C . THR A 1 117 ? -5.380 10.334 11.070 1.00 87.88 117 THR A C 1
ATOM 937 O O . THR A 1 117 ? -5.396 10.785 12.216 1.00 87.88 117 THR A O 1
ATOM 940 N N . SER A 1 118 ? -6.506 10.205 10.359 1.00 84.44 118 SER A N 1
ATOM 941 C CA . SER A 1 118 ? -7.814 10.597 10.908 1.00 84.44 118 SER A CA 1
ATOM 942 C C . SER A 1 118 ? -8.221 9.735 12.108 1.00 84.44 118 SER A C 1
ATOM 944 O O . SER A 1 118 ? -8.910 10.204 13.012 1.00 84.44 118 SER A O 1
ATOM 946 N N . CYS A 1 119 ? -7.754 8.485 12.167 1.00 78.44 119 CYS A N 1
ATOM 947 C CA . CYS A 1 119 ? -7.947 7.630 13.334 1.00 78.44 119 CYS A CA 1
ATOM 948 C C . CYS A 1 119 ? -7.074 8.022 14.542 1.00 78.44 119 CYS A C 1
ATOM 950 O O . CYS A 1 119 ? -7.413 7.622 15.657 1.00 78.44 119 CYS A O 1
ATOM 952 N N . GLN A 1 120 ? -5.978 8.764 14.342 1.00 72.69 120 GLN A N 1
ATOM 953 C CA . GLN A 1 120 ? -5.083 9.243 15.407 1.00 72.69 120 GLN A CA 1
ATOM 954 C C . GLN A 1 120 ? -5.522 10.590 15.998 1.00 72.69 120 GLN A C 1
ATOM 956 O O . GLN A 1 120 ? -5.264 10.842 17.168 1.00 72.69 120 GLN A O 1
ATOM 961 N N . ALA A 1 121 ? -6.193 11.438 15.213 1.00 60.25 121 ALA A N 1
ATOM 962 C CA . ALA A 1 121 ? -6.513 12.824 15.569 1.00 60.25 121 ALA A CA 1
ATOM 963 C C . ALA A 1 121 ? -7.634 13.008 16.618 1.00 60.25 121 ALA A C 1
ATOM 965 O O . ALA A 1 121 ? -8.127 14.117 16.792 1.00 60.25 121 ALA A O 1
ATOM 966 N N . THR A 1 122 ? -8.052 11.954 17.319 1.00 51.75 122 THR A N 1
ATOM 967 C CA . THR A 1 122 ? -9.018 12.055 18.423 1.00 51.75 122 THR A CA 1
ATOM 968 C C . THR A 1 122 ? -8.300 11.804 19.746 1.00 51.75 122 THR A C 1
ATOM 970 O O . THR A 1 122 ? -8.219 10.654 20.185 1.00 51.75 122 THR A O 1
ATOM 973 N N . ASN A 1 123 ? -7.756 12.874 20.325 1.00 41.94 123 ASN A N 1
ATOM 974 C CA . ASN A 1 123 ? -7.470 12.994 21.756 1.00 41.94 123 ASN A CA 1
ATOM 975 C C . ASN A 1 123 ? -8.483 13.964 22.355 1.00 41.94 123 ASN A C 1
ATOM 977 O O . ASN A 1 123 ? -8.733 14.995 21.690 1.00 41.94 123 ASN A O 1
#

Secondary structure (DSSP, 8-state):
------------------------------GGG--HHHHHHHHHHHHHHHHHHHHHHHHHHHHHHHHHHHHHHTPPPPPS-TTSSSTTT--TTT--TT-TTTT-HHHHHHHHHHHHHHHH---

Radius of gyration: 28.19 Å; Cα contacts (8 Å, |Δi|>4): 66; chains: 1; bounding box: 63×69×54 Å

Foldseek 3Di:
DDDDDDDDDDDDDDDDDDDDDDDDPDPPDPPVPQDPVNVVVV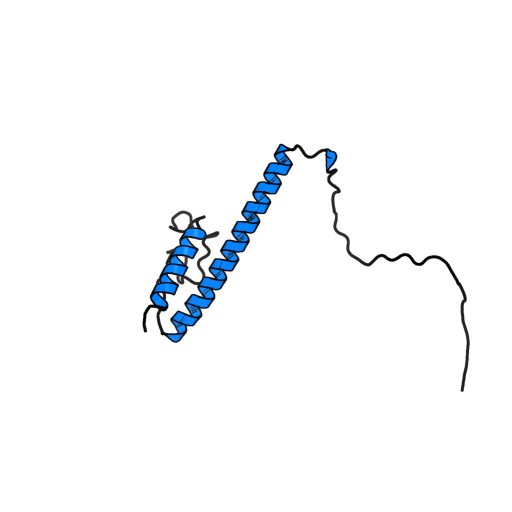VVVVVVVVVVVVLVVLLLVLLVLLVVLCVVVVHQDDCQWPQDPHVNPDDLDPGDPPTPSNVPSVVSSVVSVVSSVVSVPDD

Sequence (123 aa):
MISLDHIFLFASRGISSTKTTKFVDQSVVDVNSVDPKQLAHIRKQRIHEQKRREIERYIRALKTTLRERCSKRGINV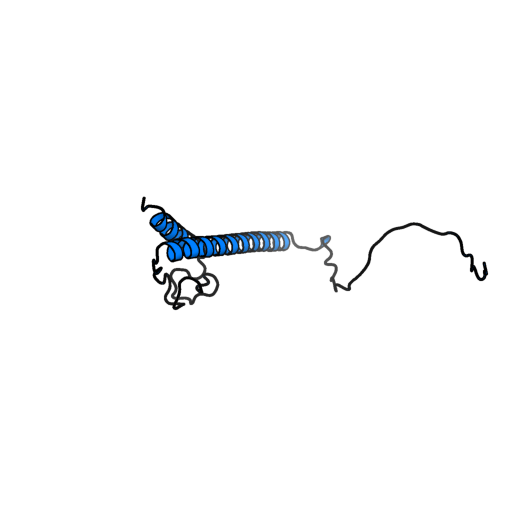PTLCSCHSTIWDADPMACSQNCSFYRNPTAFATSLHSLLTSCQATN

Solvent-accessible surface area (backbone atoms only — not comparable to full-atom values): 8031 Å² total; per-residue (Å²): 141,88,77,88,85,82,88,79,87,78,82,88,84,79,94,73,90,81,84,84,89,79,94,69,96,68,83,81,71,66,78,89,72,63,51,71,68,56,55,52,48,56,52,52,52,53,54,52,52,49,52,51,56,50,51,52,52,49,42,51,52,51,52,53,54,40,49,57,53,27,61,77,67,70,50,84,76,72,57,83,49,91,82,35,94,43,56,84,78,56,45,35,82,74,43,51,90,88,40,96,32,40,82,30,54,66,61,46,41,50,54,52,48,55,53,42,51,64,70,60,72,74,126

pLDDT: mean 73.93, std 19.63, range [36.0, 93.81]